Protein AF-A0AAJ0XBQ8-F1 (afdb_monomer_lite)

Organism: NCBI:txid85075

Sequence (73 aa):
MRTVIDLPDEQIEPLKDLASALNISRAELIRRAVADYLSRFEPPTDDTAFGIWKQHDEDGLAYQARMRSEWDR

InterPro domains:
  IPR002145 Ribbon-helix-helix protein, CopG [PF01402] (1-38)
  IPR010985 Ribbon-helix-helix [SSF47598] (5-42)
  IPR013321 Arc-type ribbon-helix-helix [G3DSA:1.10.1220.10] (1-52)

pLDDT: mean 86.81, std 12.48, range [54.72, 98.25]

Radius of gyration: 25.47 Å; chains: 1; bounding box: 52×22×62 Å

Secondary structure (DSSP, 8-state):
--------HHHHHHHHHHHHHTT--HHHHHHHHHHHHHHTTSPPPGGGTTTGGGG--S-HHHHHHHHHGGG--

Foldseek 3Di:
DDDDDDDPPVVVVVLVVVCVVVVHDSVVSVVVVVVVVVVVVPDDPVVVVVCVCVPPPDDPVVVVCVVCVVVVD

Structure (mmCIF, N/CA/C/O backbone):
data_AF-A0AAJ0XBQ8-F1
#
_entry.id   AF-A0AAJ0XBQ8-F1
#
loop_
_atom_site.group_PDB
_atom_site.id
_atom_site.type_symbol
_atom_site.label_atom_id
_atom_site.label_alt_id
_atom_site.label_comp_id
_atom_site.label_asym_id
_atom_site.label_entity_id
_atom_site.label_seq_id
_atom_site.pdbx_PDB_ins_code
_atom_site.Cartn_x
_atom_site.Cartn_y
_atom_site.Cartn_z
_atom_site.occupancy
_atom_site.B_iso_or_equiv
_atom_site.auth_seq_id
_atom_site.auth_comp_id
_atom_site.auth_asym_id
_atom_site.auth_atom_id
_atom_site.pdbx_PDB_model_num
ATOM 1 N N . MET A 1 1 ? -0.054 -15.110 0.241 1.00 83.06 1 MET A N 1
ATOM 2 C CA . MET A 1 1 ? 0.858 -15.089 1.409 1.00 83.06 1 MET A CA 1
ATOM 3 C C . MET A 1 1 ? 0.254 -14.198 2.490 1.00 83.06 1 MET A C 1
ATOM 5 O O . MET A 1 1 ? -0.416 -13.239 2.128 1.00 83.06 1 MET A O 1
ATOM 9 N N . ARG A 1 2 ? 0.438 -14.514 3.779 1.00 92.44 2 ARG A N 1
ATOM 10 C CA . ARG A 1 2 ? 0.018 -13.660 4.904 1.00 92.44 2 ARG A CA 1
ATOM 1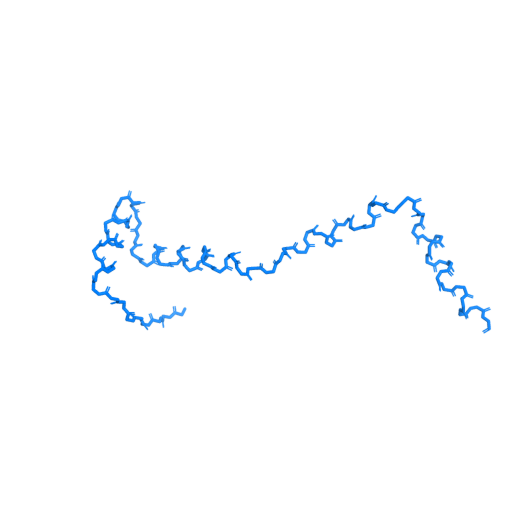1 C C . ARG A 1 2 ? 1.261 -13.177 5.644 1.00 92.44 2 ARG A C 1
ATOM 13 O O . ARG A 1 2 ? 2.076 -14.007 6.028 1.00 92.44 2 ARG A O 1
ATOM 20 N N . THR A 1 3 ? 1.353 -11.871 5.857 1.00 93.75 3 THR A N 1
ATOM 21 C CA . THR 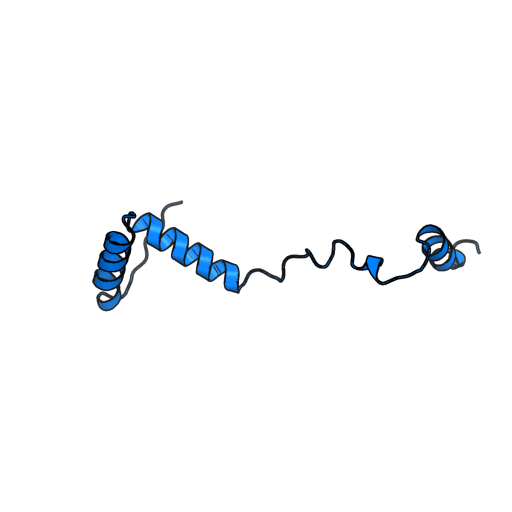A 1 3 ? 2.445 -11.215 6.586 1.00 93.75 3 THR A CA 1
ATOM 22 C C . THR A 1 3 ? 1.838 -10.410 7.728 1.00 93.75 3 THR A C 1
ATOM 24 O O . THR A 1 3 ? 0.769 -9.822 7.557 1.00 93.75 3 THR A O 1
ATOM 27 N N . VAL A 1 4 ? 2.489 -10.415 8.888 1.00 94.69 4 VAL A N 1
ATOM 28 C CA . VAL A 1 4 ? 2.155 -9.542 10.021 1.00 94.69 4 VAL A CA 1
ATOM 29 C C . VAL A 1 4 ? 3.170 -8.408 10.019 1.00 94.69 4 VAL A C 1
ATOM 31 O O . VAL A 1 4 ? 4.361 -8.666 9.867 1.00 94.69 4 VAL A O 1
ATOM 34 N N . ILE A 1 5 ? 2.688 -7.175 10.117 1.00 91.81 5 ILE A N 1
ATOM 35 C CA . ILE A 1 5 ? 3.508 -5.965 10.137 1.00 91.81 5 ILE A CA 1
ATOM 36 C C . ILE A 1 5 ? 3.077 -5.115 11.327 1.00 91.81 5 ILE A C 1
ATOM 38 O O . ILE A 1 5 ? 1.878 -5.013 11.597 1.00 91.81 5 ILE A O 1
ATOM 42 N N . ASP A 1 6 ? 4.046 -4.512 12.002 1.00 95.12 6 ASP A N 1
ATOM 43 C CA . ASP A 1 6 ? 3.793 -3.519 13.038 1.00 95.12 6 ASP A CA 1
ATOM 44 C C . ASP A 1 6 ? 3.756 -2.133 12.392 1.00 95.12 6 ASP A C 1
ATOM 46 O O . ASP A 1 6 ? 4.619 -1.784 11.583 1.00 95.12 6 ASP A O 1
ATOM 50 N N . LEU A 1 7 ? 2.730 -1.355 12.727 1.00 93.94 7 LEU A N 1
ATOM 51 C CA . LEU A 1 7 ? 2.549 0.015 12.261 1.00 93.94 7 LEU A CA 1
ATOM 52 C C . LEU A 1 7 ? 2.436 0.937 13.479 1.00 93.94 7 LEU A C 1
ATOM 54 O O . LEU A 1 7 ? 1.857 0.520 14.482 1.00 93.94 7 LEU A O 1
ATOM 58 N N . PRO A 1 8 ? 2.945 2.178 13.405 1.00 96.75 8 PRO A N 1
ATOM 59 C CA . PRO A 1 8 ? 2.719 3.168 14.452 1.00 96.75 8 PRO A CA 1
ATOM 60 C C . PRO A 1 8 ? 1.221 3.391 14.699 1.00 96.75 8 PRO A C 1
ATOM 62 O O . PRO A 1 8 ? 0.452 3.521 13.743 1.00 96.75 8 PRO A O 1
ATOM 65 N N . ASP A 1 9 ? 0.815 3.495 15.967 1.00 93.94 9 ASP A N 1
ATOM 66 C CA . ASP A 1 9 ? -0.597 3.657 16.360 1.00 93.94 9 ASP A CA 1
ATOM 67 C C . ASP A 1 9 ? -1.259 4.877 15.700 1.00 93.94 9 ASP A C 1
ATOM 69 O O . ASP A 1 9 ? -2.421 4.829 15.296 1.00 93.94 9 ASP A O 1
ATOM 73 N N . GLU A 1 10 ? -0.490 5.951 15.507 1.00 96.69 10 GLU A N 1
ATOM 74 C CA . GLU A 1 10 ? -0.926 7.177 14.830 1.00 96.69 10 GLU A CA 1
ATOM 75 C C . GLU A 1 10 ? -1.372 6.957 13.373 1.00 96.69 10 GLU A C 1
ATOM 77 O O . GLU A 1 10 ? -2.129 7.761 12.836 1.00 96.69 10 GLU A O 1
ATOM 82 N N . GLN A 1 11 ? -0.949 5.863 12.732 1.00 95.38 11 GLN A N 1
ATOM 83 C CA . GLN A 1 11 ? -1.320 5.530 11.355 1.00 95.38 11 GLN A CA 1
ATOM 84 C C . GLN A 1 11 ? -2.595 4.679 11.275 1.00 95.38 11 GLN A C 1
ATOM 86 O O . GLN A 1 11 ? -3.206 4.591 10.209 1.00 95.38 11 GLN A O 1
ATOM 91 N N . ILE A 1 12 ? -3.031 4.063 12.379 1.00 94.50 12 ILE A N 1
ATOM 92 C CA . ILE A 1 12 ? -4.118 3.075 12.370 1.00 94.50 12 ILE A CA 1
ATOM 93 C C . ILE A 1 12 ? -5.481 3.717 12.090 1.00 94.50 12 ILE A C 1
ATOM 95 O O . ILE A 1 12 ? -6.199 3.247 11.202 1.00 94.50 12 ILE A O 1
ATOM 99 N N . GLU A 1 13 ? -5.843 4.781 12.813 1.00 95.81 13 GLU A N 1
ATOM 100 C CA . GLU A 1 13 ? -7.130 5.462 12.599 1.00 95.81 13 GLU A CA 1
ATOM 101 C C . GLU A 1 13 ? -7.210 6.139 11.217 1.00 95.81 13 GLU A C 1
ATOM 103 O O . GLU A 1 13 ? -8.176 5.868 10.503 1.00 95.81 13 GLU A O 1
ATOM 108 N N . PRO A 1 14 ? -6.188 6.874 10.730 1.00 96.94 14 PRO A N 1
ATOM 109 C CA . PRO A 1 14 ? -6.211 7.425 9.373 1.00 96.94 14 PRO A CA 1
ATOM 110 C C . PRO A 1 14 ? -6.411 6.370 8.274 1.00 96.94 14 PRO A C 1
ATOM 112 O O . PRO A 1 14 ? -7.169 6.588 7.328 1.00 96.94 14 PRO A O 1
ATOM 115 N N . LEU A 1 15 ? -5.772 5.198 8.392 1.00 96.62 15 LEU A N 1
ATOM 116 C CA . LEU A 1 15 ? -5.947 4.101 7.431 1.00 96.62 15 LEU A CA 1
ATOM 117 C C . LEU A 1 15 ? -7.366 3.520 7.468 1.00 96.62 15 LEU A C 1
ATOM 119 O O . LEU A 1 15 ? -7.909 3.118 6.437 1.00 96.62 15 LEU A O 1
ATOM 123 N N . LYS A 1 16 ? -7.975 3.453 8.650 1.00 95.56 16 LYS A N 1
ATOM 124 C CA . LYS A 1 16 ? -9.342 2.961 8.839 1.00 95.56 16 LYS A CA 1
ATOM 125 C C . LYS A 1 16 ? -10.377 3.941 8.287 1.00 95.56 16 LYS A C 1
ATOM 127 O O . LYS A 1 16 ? -11.313 3.502 7.611 1.00 95.56 16 LYS A O 1
ATOM 132 N N . ASP A 1 17 ? -10.180 5.235 8.508 1.00 97.69 17 ASP A N 1
ATOM 133 C CA . ASP A 1 17 ? -11.026 6.290 7.950 1.00 97.69 17 ASP A CA 1
ATOM 134 C C . ASP A 1 17 ? -10.940 6.299 6.424 1.00 97.69 17 ASP A C 1
ATOM 136 O O . ASP A 1 17 ? -11.965 6.294 5.741 1.00 97.69 17 ASP A O 1
ATOM 140 N N . LEU A 1 18 ? -9.726 6.191 5.875 1.00 97.88 18 LEU A N 1
ATOM 141 C CA . LEU A 1 18 ? -9.506 6.121 4.432 1.00 97.88 18 LEU A CA 1
ATOM 142 C C . LEU A 1 18 ? -10.154 4.880 3.803 1.00 97.88 18 LEU A C 1
ATOM 144 O O . LEU A 1 18 ? -10.811 4.982 2.767 1.00 97.88 18 LEU A O 1
ATOM 148 N N . ALA A 1 19 ? -10.010 3.707 4.427 1.00 97.94 19 ALA A N 1
ATOM 149 C CA . ALA A 1 19 ? -10.656 2.482 3.954 1.00 97.94 19 ALA A CA 1
ATOM 150 C C . ALA A 1 19 ? -12.190 2.618 3.938 1.00 97.94 19 ALA A C 1
ATOM 152 O O . ALA A 1 19 ? -12.836 2.184 2.982 1.00 97.94 19 ALA A O 1
ATOM 153 N N . SER A 1 20 ? -12.756 3.262 4.964 1.00 97.62 20 SER A N 1
ATOM 154 C CA . SER A 1 20 ? -14.196 3.518 5.076 1.00 97.62 20 SER A CA 1
ATOM 155 C C . SER A 1 20 ? -14.678 4.504 4.012 1.00 97.62 20 SER A C 1
ATOM 157 O O . SER A 1 20 ? -15.662 4.230 3.328 1.00 97.62 20 SER A O 1
ATOM 159 N N . ALA A 1 21 ? -13.951 5.606 3.808 1.00 98.19 21 ALA A N 1
ATOM 160 C CA . ALA A 1 21 ? -14.260 6.607 2.788 1.00 98.19 21 ALA A CA 1
ATOM 161 C C . ALA A 1 21 ? -14.224 6.027 1.363 1.00 98.19 21 ALA A C 1
ATOM 163 O O . ALA A 1 21 ? -15.036 6.395 0.519 1.00 98.19 21 ALA A O 1
ATOM 164 N N . LEU A 1 22 ? -13.310 5.087 1.104 1.00 97.69 22 LEU A N 1
ATOM 165 C CA . LEU A 1 22 ? -13.191 4.384 -0.177 1.00 97.69 22 LEU A CA 1
ATOM 166 C C . LEU A 1 22 ? -14.124 3.167 -0.302 1.00 97.69 22 LEU A C 1
ATOM 168 O O . LEU A 1 22 ? -14.156 2.543 -1.362 1.00 97.69 22 LEU A O 1
ATOM 172 N N . ASN A 1 23 ? -14.865 2.819 0.756 1.00 97.88 23 ASN A N 1
ATOM 173 C CA . ASN A 1 23 ? -15.721 1.636 0.838 1.00 97.88 23 ASN A CA 1
ATOM 174 C C . ASN A 1 23 ? -14.989 0.326 0.468 1.00 97.88 23 ASN A C 1
ATOM 176 O O . ASN A 1 23 ? -15.491 -0.507 -0.292 1.00 97.88 23 ASN A O 1
ATOM 180 N N . ILE A 1 24 ? -13.773 0.146 0.993 1.00 98.25 24 ILE A N 1
ATOM 181 C CA . ILE A 1 24 ? -12.949 -1.054 0.790 1.00 98.25 24 ILE A CA 1
ATOM 182 C C . ILE A 1 24 ? -12.469 -1.632 2.121 1.00 98.25 24 ILE A C 1
ATOM 184 O O . ILE A 1 24 ? -12.417 -0.966 3.151 1.00 98.25 24 ILE A O 1
ATOM 188 N N . SER A 1 25 ? -12.064 -2.902 2.108 1.00 97.00 25 SER A N 1
ATOM 189 C CA . SER A 1 25 ? -11.442 -3.511 3.288 1.00 97.00 25 SER A CA 1
ATOM 190 C C . SER A 1 25 ? -10.061 -2.906 3.578 1.00 97.00 25 SER A C 1
ATOM 192 O O . SER A 1 25 ? -9.322 -2.560 2.656 1.00 97.00 25 SER A O 1
ATOM 194 N N . ARG A 1 26 ? -9.647 -2.890 4.854 1.00 93.88 26 ARG A N 1
ATOM 195 C CA . ARG A 1 26 ? -8.277 -2.500 5.252 1.00 93.88 26 ARG A CA 1
ATOM 196 C C . ARG A 1 26 ? -7.202 -3.284 4.492 1.00 93.88 26 ARG A C 1
ATOM 198 O O . ARG A 1 26 ? -6.216 -2.714 4.051 1.00 93.88 26 ARG A O 1
ATOM 205 N N . ALA A 1 27 ? -7.408 -4.588 4.296 1.00 94.56 27 ALA A N 1
ATOM 206 C CA . ALA A 1 27 ? -6.462 -5.430 3.563 1.00 94.56 27 ALA A CA 1
ATOM 207 C C . ALA A 1 27 ? -6.339 -5.024 2.086 1.00 94.56 27 ALA A C 1
ATOM 209 O O . ALA A 1 27 ? -5.255 -5.100 1.516 1.00 94.56 27 ALA A O 1
ATOM 210 N N . GLU A 1 28 ? -7.439 -4.589 1.470 1.00 97.19 28 GLU A N 1
ATOM 211 C CA . GLU A 1 28 ? -7.432 -4.074 0.101 1.00 97.19 28 GLU A CA 1
ATOM 212 C C . GLU A 1 28 ? -6.708 -2.733 0.007 1.00 97.19 28 GLU A C 1
ATOM 214 O O . GLU A 1 28 ? -5.894 -2.550 -0.894 1.00 97.19 28 GLU A O 1
ATOM 219 N N . LEU A 1 29 ? -6.933 -1.837 0.972 1.00 97.50 29 LEU A N 1
ATOM 220 C CA . LEU A 1 29 ? -6.208 -0.572 1.052 1.00 97.50 29 LEU A CA 1
ATOM 221 C C . LEU A 1 29 ? -4.689 -0.805 1.105 1.00 97.50 29 LEU A C 1
ATOM 223 O O . LEU A 1 29 ? -3.955 -0.210 0.321 1.00 97.50 29 LEU A O 1
ATOM 227 N N . ILE A 1 30 ? -4.225 -1.721 1.965 1.00 95.94 30 ILE A N 1
ATOM 228 C CA . ILE A 1 30 ? -2.795 -2.049 2.073 1.00 95.94 30 ILE A CA 1
ATOM 229 C C . ILE A 1 30 ? -2.257 -2.675 0.781 1.00 95.94 30 ILE A C 1
ATOM 231 O O . ILE A 1 30 ? -1.171 -2.309 0.345 1.00 95.94 30 ILE A O 1
ATOM 235 N N . ARG A 1 31 ? -3.006 -3.570 0.119 1.00 96.00 31 ARG A N 1
ATOM 236 C CA . ARG A 1 31 ? -2.583 -4.124 -1.182 1.00 96.00 31 ARG A CA 1
ATOM 237 C C . ARG A 1 31 ? -2.380 -3.036 -2.232 1.00 96.00 31 ARG A C 1
ATOM 239 O O . ARG A 1 31 ? -1.369 -3.061 -2.927 1.00 96.00 31 ARG A O 1
ATOM 246 N N . ARG A 1 32 ? -3.306 -2.077 -2.324 1.00 97.06 32 ARG A N 1
ATOM 247 C CA . ARG A 1 32 ? -3.190 -0.941 -3.250 1.00 97.06 32 ARG A CA 1
ATOM 248 C C . ARG A 1 32 ? -2.007 -0.049 -2.904 1.00 97.06 32 ARG A C 1
ATOM 250 O O . ARG A 1 32 ? -1.261 0.312 -3.802 1.00 97.06 32 ARG A O 1
ATOM 257 N N . ALA A 1 33 ? -1.805 0.250 -1.622 1.00 96.06 33 ALA A N 1
ATOM 258 C CA . ALA A 1 33 ? -0.670 1.047 -1.166 1.00 96.06 33 ALA A CA 1
ATOM 259 C C . ALA A 1 33 ? 0.674 0.384 -1.508 1.00 96.06 33 ALA A C 1
ATOM 261 O O . ALA A 1 33 ? 1.589 1.055 -1.971 1.00 96.06 33 ALA A O 1
ATOM 262 N N . VAL A 1 34 ? 0.787 -0.937 -1.333 1.00 95.81 34 VAL A N 1
ATOM 263 C CA . VAL A 1 34 ? 1.993 -1.689 -1.713 1.00 95.81 34 VAL A CA 1
ATOM 264 C C . VAL A 1 34 ? 2.194 -1.680 -3.228 1.00 95.81 34 VAL A C 1
ATOM 266 O O . VAL A 1 34 ? 3.310 -1.442 -3.676 1.00 95.81 34 VAL A O 1
ATOM 269 N N . ALA A 1 35 ? 1.140 -1.901 -4.019 1.00 96.00 35 ALA A N 1
ATOM 270 C CA . ALA A 1 35 ? 1.230 -1.860 -5.479 1.00 96.00 35 ALA A CA 1
ATOM 271 C C . ALA A 1 35 ? 1.665 -0.474 -5.993 1.00 96.00 35 ALA A C 1
ATOM 273 O O . ALA A 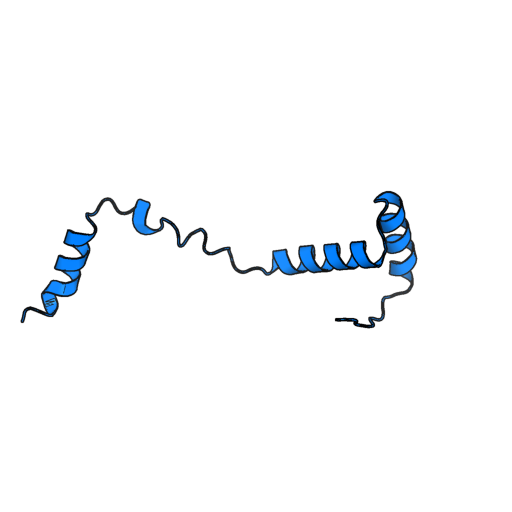1 35 ? 2.580 -0.383 -6.804 1.00 96.00 35 ALA A O 1
ATOM 274 N N . ASP A 1 36 ? 1.062 0.595 -5.467 1.00 96.19 36 ASP A N 1
ATOM 275 C CA . ASP A 1 36 ? 1.418 1.980 -5.797 1.00 96.19 36 ASP A CA 1
ATOM 276 C C . ASP A 1 36 ? 2.829 2.357 -5.329 1.00 96.19 36 ASP A C 1
ATOM 278 O O . ASP A 1 36 ? 3.516 3.147 -5.966 1.00 96.19 36 ASP A O 1
ATOM 282 N N . TYR A 1 37 ? 3.297 1.795 -4.214 1.00 95.94 37 TYR A N 1
ATOM 283 C CA . TYR A 1 37 ? 4.672 2.006 -3.783 1.00 95.94 37 TYR A CA 1
ATOM 284 C C . TYR A 1 37 ? 5.661 1.311 -4.722 1.00 95.94 37 TYR A C 1
ATOM 286 O O . TYR A 1 37 ? 6.659 1.916 -5.099 1.00 95.94 37 TYR A O 1
ATOM 294 N N . LEU A 1 38 ? 5.375 0.069 -5.124 1.00 95.25 38 LEU A N 1
ATOM 295 C CA . LEU A 1 38 ? 6.235 -0.708 -6.017 1.00 95.25 38 LEU A CA 1
ATOM 296 C C . LEU A 1 38 ? 6.313 -0.116 -7.426 1.00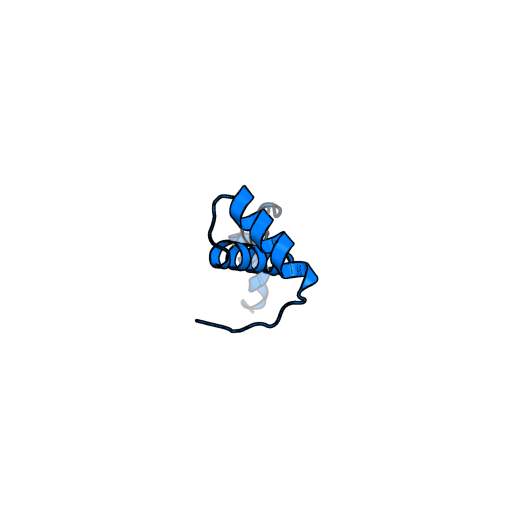 95.25 38 LEU A C 1
ATOM 298 O O . LEU A 1 38 ? 7.402 -0.108 -7.992 1.00 95.25 38 LEU A O 1
ATOM 302 N N . SER A 1 39 ? 5.222 0.442 -7.961 1.00 92.50 39 SER A N 1
ATOM 303 C CA . SER A 1 39 ? 5.230 1.067 -9.294 1.00 92.50 39 SER A CA 1
ATOM 304 C C . SER A 1 39 ? 6.209 2.242 -9.402 1.00 92.50 39 SER A C 1
ATOM 306 O O . SER A 1 39 ? 6.724 2.528 -10.477 1.00 92.50 39 SER A O 1
ATOM 308 N N . ARG A 1 40 ? 6.542 2.897 -8.282 1.00 92.81 40 ARG A N 1
ATOM 309 C CA . ARG A 1 40 ? 7.542 3.982 -8.234 1.00 92.81 40 ARG A CA 1
ATOM 310 C C . ARG A 1 40 ? 8.972 3.488 -8.449 1.00 92.81 40 ARG A C 1
ATOM 312 O O . ARG A 1 40 ? 9.853 4.298 -8.724 1.00 92.81 40 ARG A O 1
ATOM 319 N N . PHE A 1 41 ? 9.201 2.189 -8.276 1.00 91.88 41 PHE A N 1
ATOM 320 C CA . PHE A 1 41 ? 10.494 1.529 -8.444 1.00 91.88 41 PHE A CA 1
ATOM 321 C C . PHE A 1 41 ? 10.483 0.519 -9.585 1.00 91.88 41 PHE A C 1
ATOM 323 O O . PHE A 1 41 ? 11.466 -0.204 -9.758 1.00 91.88 41 PHE A O 1
ATOM 330 N N . GLU A 1 42 ? 9.394 0.441 -10.352 1.00 82.38 42 GLU A N 1
ATOM 331 C CA . GLU A 1 42 ? 9.427 -0.336 -11.577 1.00 82.38 42 GLU A CA 1
ATOM 332 C C . GLU A 1 42 ? 10.505 0.264 -12.485 1.00 82.38 42 GLU A C 1
ATOM 334 O O . GLU A 1 42 ? 10.552 1.489 -12.669 1.00 82.38 42 GLU A O 1
ATOM 339 N N . PRO A 1 43 ? 11.421 -0.568 -13.019 1.00 76.44 43 PRO A N 1
ATOM 340 C CA . PRO A 1 43 ? 12.315 -0.094 -14.058 1.00 76.44 43 PRO A CA 1
ATOM 341 C C . PRO A 1 43 ? 11.447 0.485 -15.179 1.00 76.44 43 PRO A C 1
ATOM 343 O O . PRO A 1 43 ? 10.341 -0.027 -15.392 1.00 76.44 43 PRO A O 1
ATOM 346 N N . PRO A 1 44 ? 11.910 1.540 -15.877 1.00 70.81 44 PRO A N 1
ATOM 347 C CA . PRO A 1 44 ? 11.180 2.074 -17.017 1.00 70.81 44 PRO A CA 1
ATOM 348 C C . PRO A 1 44 ? 10.761 0.898 -17.888 1.00 70.81 44 PRO A C 1
ATOM 350 O O . PRO A 1 44 ? 11.601 0.082 -18.274 1.00 70.81 44 PRO A O 1
ATOM 353 N N . THR A 1 45 ? 9.448 0.755 -18.072 1.00 64.12 45 THR A N 1
ATOM 354 C CA . THR A 1 45 ? 8.884 -0.341 -18.843 1.00 64.12 45 THR A CA 1
ATOM 355 C C . THR A 1 45 ? 9.586 -0.303 -20.187 1.00 64.12 45 THR A C 1
ATOM 357 O O . THR A 1 45 ? 9.664 0.755 -20.814 1.00 64.12 45 THR A O 1
ATOM 360 N N . ASP A 1 46 ? 10.129 -1.438 -20.610 1.00 57.66 46 ASP A N 1
ATOM 361 C CA . ASP A 1 46 ? 10.890 -1.597 -21.850 1.00 57.66 46 ASP A CA 1
ATOM 362 C C . ASP A 1 46 ? 9.994 -1.410 -23.101 1.00 57.66 46 ASP A C 1
ATOM 364 O O . ASP A 1 46 ? 10.267 -1.930 -24.175 1.00 57.66 46 ASP A O 1
ATOM 368 N N . ASP A 1 47 ? 8.908 -0.641 -22.987 1.00 54.94 47 ASP A N 1
ATOM 369 C CA . ASP A 1 47 ? 8.115 -0.100 -24.088 1.00 54.94 47 ASP A CA 1
ATOM 370 C C . ASP A 1 47 ? 8.967 0.803 -24.990 1.00 54.94 47 ASP A C 1
ATOM 372 O O . ASP A 1 47 ? 8.613 1.031 -26.144 1.00 54.94 47 ASP A O 1
ATOM 376 N N . THR A 1 48 ? 10.133 1.264 -24.520 1.00 54.72 48 THR A N 1
ATOM 377 C CA . THR A 1 48 ? 11.170 1.808 -25.402 1.00 54.72 48 THR A CA 1
ATOM 378 C C . THR A 1 48 ? 11.813 0.750 -26.296 1.00 54.72 48 THR A C 1
ATOM 380 O O . THR A 1 48 ? 12.187 1.085 -27.413 1.00 54.72 48 THR A O 1
ATOM 383 N N . ALA A 1 49 ? 11.926 -0.519 -25.891 1.00 59.03 49 ALA A N 1
ATOM 384 C CA . ALA A 1 49 ? 12.501 -1.562 -26.744 1.00 59.03 49 ALA A CA 1
ATOM 385 C C . ALA A 1 49 ? 11.650 -1.821 -27.997 1.00 59.03 49 ALA A C 1
ATOM 387 O O . ALA A 1 49 ? 12.190 -2.044 -29.088 1.00 59.03 49 ALA A O 1
ATOM 388 N N . PHE A 1 50 ? 10.322 -1.717 -27.882 1.00 61.38 50 PHE A N 1
ATOM 389 C CA . PHE A 1 50 ? 9.423 -1.794 -29.030 1.00 61.38 50 PHE A CA 1
ATOM 390 C C . PHE A 1 50 ? 9.502 -0.512 -29.871 1.00 61.38 50 PHE A C 1
ATOM 392 O O . PHE A 1 50 ? 8.879 0.505 -29.588 1.00 61.38 50 PHE A O 1
ATOM 399 N N . GLY A 1 51 ? 10.259 -0.574 -30.967 1.00 64.75 51 GLY A N 1
ATOM 400 C CA . GLY A 1 51 ? 10.349 0.528 -31.924 1.00 64.75 51 GLY A CA 1
ATOM 401 C C . GLY A 1 51 ? 11.539 1.469 -31.731 1.00 64.75 51 GLY A C 1
ATOM 402 O O . GLY A 1 51 ? 11.566 2.498 -32.401 1.00 64.75 51 GLY A O 1
ATOM 403 N N . ILE A 1 52 ? 12.558 1.102 -30.938 1.00 70.00 52 ILE A N 1
ATOM 404 C CA . ILE A 1 52 ? 13.882 1.773 -30.946 1.00 70.00 52 ILE A CA 1
ATOM 405 C C . ILE A 1 52 ? 14.398 1.967 -32.379 1.00 70.00 52 ILE A C 1
ATOM 407 O O . ILE A 1 52 ? 14.954 3.007 -32.720 1.00 70.00 52 ILE A O 1
ATOM 411 N N . TRP A 1 53 ? 14.149 0.990 -33.252 1.00 72.00 53 TRP A N 1
ATOM 412 C CA . TRP A 1 53 ? 14.583 1.036 -34.645 1.00 72.00 53 TRP A CA 1
ATOM 413 C C . TRP A 1 53 ? 13.709 1.883 -35.572 1.00 72.00 53 TRP A C 1
ATOM 415 O O . TRP A 1 53 ? 14.102 2.149 -36.698 1.00 72.00 53 TRP A O 1
ATOM 425 N N . LYS A 1 54 ? 12.554 2.378 -35.108 1.00 71.56 54 LYS A N 1
ATOM 426 C CA . LYS A 1 54 ? 11.658 3.226 -35.912 1.00 71.56 54 LYS A CA 1
ATOM 427 C C . LYS A 1 54 ? 12.307 4.556 -36.317 1.00 71.56 54 LYS A C 1
ATOM 429 O O . LYS A 1 54 ? 11.890 5.156 -37.300 1.00 71.56 54 LYS A O 1
ATOM 434 N N . GLN A 1 55 ? 13.286 5.035 -35.548 1.00 73.88 55 GLN A N 1
ATOM 435 C CA . GLN A 1 55 ? 14.015 6.274 -35.846 1.00 73.88 55 GLN A CA 1
ATOM 436 C C . GLN A 1 55 ? 15.196 6.066 -36.808 1.00 73.88 55 GLN A C 1
ATOM 438 O O . GLN A 1 55 ? 15.812 7.043 -37.227 1.00 73.88 55 GLN A O 1
ATOM 443 N N . HIS A 1 56 ? 15.515 4.818 -37.160 1.00 75.06 56 HIS A N 1
ATOM 444 C CA . HIS A 1 56 ? 16.545 4.499 -38.137 1.00 75.06 56 HIS A CA 1
ATOM 445 C C . HIS A 1 56 ? 15.895 4.319 -39.511 1.00 75.06 56 HIS A C 1
ATOM 447 O O . HIS A 1 56 ? 15.202 3.337 -39.754 1.00 75.06 56 HIS A O 1
ATOM 453 N N . ASP A 1 57 ? 16.133 5.269 -40.414 1.00 75.81 57 ASP A N 1
ATOM 454 C CA . ASP A 1 57 ? 15.681 5.220 -41.812 1.00 75.81 57 ASP A CA 1
ATOM 455 C C . ASP A 1 57 ? 16.624 4.353 -42.680 1.00 75.81 57 ASP A C 1
ATOM 457 O O . ASP A 1 57 ? 17.039 4.738 -43.770 1.00 75.81 57 ASP A O 1
ATOM 461 N N . GLU A 1 58 ? 17.061 3.202 -42.153 1.00 80.62 58 GLU A N 1
ATOM 462 C CA . GLU A 1 58 ? 17.946 2.249 -42.838 1.00 80.62 58 GLU A CA 1
ATOM 463 C C . GLU A 1 58 ? 17.219 0.907 -42.982 1.00 80.62 58 GLU A C 1
ATOM 465 O O . GLU A 1 58 ? 16.586 0.421 -42.043 1.00 80.62 58 GLU A O 1
ATOM 470 N N . ASP A 1 59 ? 17.302 0.296 -44.168 1.00 83.88 59 ASP A N 1
ATOM 471 C CA . ASP A 1 59 ? 16.735 -1.032 -44.396 1.00 83.88 59 ASP A CA 1
ATOM 472 C C . ASP A 1 59 ? 17.417 -2.078 -43.506 1.00 83.88 59 ASP A C 1
ATOM 474 O O . ASP A 1 59 ? 18.647 -2.150 -43.397 1.00 83.88 59 ASP A O 1
ATOM 478 N N . GLY A 1 60 ? 16.599 -2.928 -42.888 1.00 82.06 60 GLY A N 1
ATOM 479 C CA . GLY A 1 60 ? 17.093 -3.849 -41.882 1.00 82.06 60 GLY A CA 1
ATOM 480 C C . GLY A 1 60 ? 18.011 -4.943 -42.408 1.00 82.06 60 GLY A C 1
ATOM 481 O O . GLY A 1 60 ? 18.944 -5.355 -41.715 1.00 82.06 60 GLY A O 1
ATOM 482 N N . LEU A 1 61 ? 17.772 -5.402 -43.635 1.00 85.94 61 LEU A N 1
ATOM 483 C CA . LEU A 1 61 ? 18.589 -6.424 -44.281 1.00 85.94 61 LEU A CA 1
ATOM 484 C C . LEU A 1 61 ? 19.899 -5.820 -44.788 1.00 85.94 61 LEU A C 1
ATOM 486 O O . LEU A 1 61 ? 20.951 -6.443 -44.643 1.00 85.94 61 LEU A O 1
ATOM 490 N N . ALA A 1 62 ? 19.858 -4.590 -45.305 1.00 87.56 62 ALA A N 1
ATOM 491 C CA . ALA A 1 62 ? 21.051 -3.849 -45.701 1.00 87.56 62 ALA A CA 1
ATOM 492 C C . ALA A 1 62 ? 21.984 -3.588 -44.505 1.00 87.56 62 ALA A C 1
ATOM 494 O O . ALA A 1 62 ? 23.190 -3.839 -44.598 1.00 87.56 62 ALA A O 1
ATOM 495 N N . TYR A 1 63 ? 21.431 -3.170 -43.361 1.00 86.50 63 TYR A N 1
ATOM 496 C CA . TYR A 1 63 ? 22.192 -2.988 -42.123 1.00 86.50 63 TYR A CA 1
ATOM 497 C C . TYR A 1 63 ? 22.857 -4.295 -41.665 1.0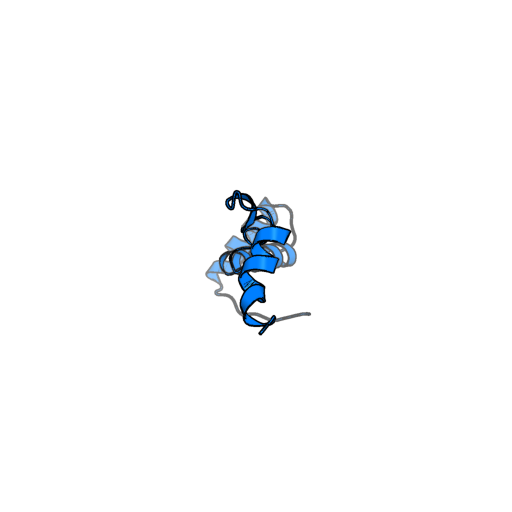0 86.50 63 TYR A C 1
ATOM 499 O O . TYR A 1 63 ? 24.053 -4.318 -41.364 1.00 86.50 63 TYR A O 1
ATOM 507 N N . GLN A 1 64 ? 22.105 -5.403 -41.654 1.00 88.12 64 GLN A N 1
ATOM 508 C CA . GLN A 1 64 ? 22.629 -6.716 -41.263 1.00 88.12 64 GLN A CA 1
ATOM 509 C C . GLN A 1 64 ? 23.743 -7.196 -42.198 1.00 88.12 64 GLN A C 1
ATOM 511 O O . GLN A 1 64 ? 24.777 -7.658 -41.717 1.00 88.12 64 GLN A O 1
ATOM 516 N N . ALA A 1 65 ? 23.564 -7.065 -43.514 1.00 89.94 65 ALA A N 1
ATOM 517 C CA . ALA A 1 65 ? 24.576 -7.442 -44.499 1.00 89.94 65 ALA A CA 1
ATOM 518 C C . ALA A 1 65 ? 25.863 -6.619 -44.330 1.00 89.94 65 ALA A C 1
ATOM 520 O O . ALA A 1 65 ? 26.960 -7.174 -44.334 1.00 89.94 65 ALA A O 1
ATOM 521 N N . ARG A 1 66 ? 25.740 -5.305 -44.094 1.00 89.12 66 ARG A N 1
ATOM 522 C CA . ARG A 1 66 ? 26.884 -4.426 -43.816 1.00 89.12 66 ARG A CA 1
ATOM 523 C C . ARG A 1 66 ? 27.622 -4.839 -42.544 1.00 89.12 66 ARG A C 1
ATOM 525 O O . ARG A 1 66 ? 28.844 -4.958 -42.573 1.00 89.12 66 ARG A O 1
ATOM 532 N N . MET A 1 67 ? 26.899 -5.080 -41.450 1.00 89.25 67 MET A N 1
ATOM 533 C CA . MET A 1 67 ? 27.484 -5.506 -40.171 1.00 89.25 67 MET A CA 1
ATOM 534 C C . MET A 1 67 ? 28.185 -6.863 -40.266 1.00 89.25 67 MET A C 1
ATOM 536 O O . MET A 1 67 ? 29.200 -7.068 -39.615 1.00 89.25 67 MET A O 1
ATOM 540 N N . ARG A 1 68 ? 27.672 -7.783 -41.089 1.00 90.81 68 ARG A N 1
ATOM 541 C CA . ARG A 1 68 ? 28.224 -9.139 -41.246 1.00 90.81 68 ARG A CA 1
ATOM 542 C C . ARG A 1 68 ? 29.265 -9.271 -42.353 1.00 90.81 68 ARG A C 1
ATOM 544 O O . ARG A 1 68 ? 29.839 -10.344 -42.501 1.00 90.81 68 ARG A O 1
ATOM 551 N N . SER A 1 69 ? 29.541 -8.195 -43.087 1.00 88.81 69 SER A N 1
ATOM 552 C CA . SER A 1 69 ? 30.522 -8.189 -44.181 1.00 88.81 69 SER A CA 1
ATOM 553 C C . SER A 1 69 ? 31.941 -8.564 -43.738 1.00 88.81 69 SER A C 1
ATOM 555 O O . SER A 1 69 ? 32.750 -8.996 -44.554 1.00 88.81 69 SER A O 1
ATOM 557 N N . GLU A 1 70 ? 32.247 -8.444 -42.443 1.00 85.69 70 GLU A N 1
ATOM 558 C CA . GLU A 1 70 ? 33.516 -8.894 -41.865 1.00 85.69 70 GLU A CA 1
ATOM 559 C C . GLU A 1 70 ? 33.677 -10.423 -41.797 1.00 85.69 70 GLU A C 1
ATOM 561 O O . GLU A 1 70 ? 34.805 -10.890 -41.661 1.00 85.69 70 GLU A O 1
ATOM 566 N N . TRP A 1 71 ? 32.595 -11.207 -41.895 1.00 84.25 71 TRP A N 1
ATOM 567 C CA . TRP A 1 71 ? 32.642 -12.677 -41.799 1.00 84.25 71 TRP A CA 1
ATOM 568 C C . TRP A 1 71 ? 32.771 -13.377 -43.156 1.00 84.25 71 TRP A C 1
ATOM 570 O O . TRP A 1 71 ? 33.039 -14.574 -43.192 1.00 84.25 71 TRP A O 1
ATOM 580 N N . ASP A 1 72 ? 32.619 -12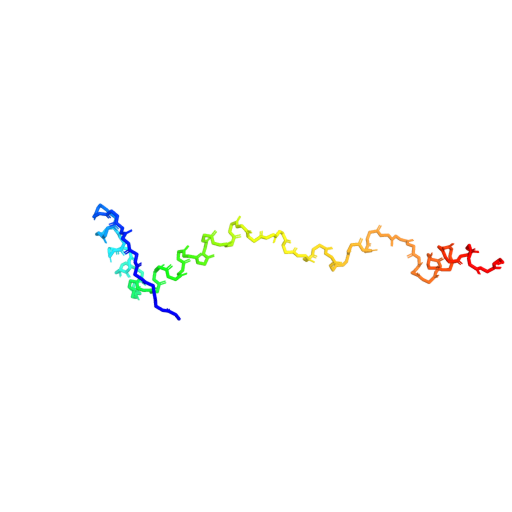.646 -44.262 1.00 69.94 72 ASP A N 1
ATOM 581 C CA . ASP A 1 72 ? 32.752 -13.170 -45.629 1.00 69.94 72 ASP A CA 1
ATOM 582 C C . ASP A 1 72 ? 34.215 -13.144 -46.129 1.00 69.94 72 ASP A C 1
ATOM 584 O O . ASP A 1 72 ? 34.470 -13.021 -47.331 1.00 69.94 72 ASP A O 1
ATOM 588 N N . ARG A 1 73 ? 35.190 -13.232 -45.212 1.00 58.72 73 ARG A N 1
ATOM 589 C CA . ARG A 1 73 ? 36.628 -13.152 -45.505 1.00 58.72 73 ARG A CA 1
ATOM 590 C C . ARG A 1 73 ? 37.393 -14.417 -45.137 1.00 58.72 73 ARG A C 1
ATOM 592 O O . ARG A 1 73 ? 37.116 -14.989 -44.062 1.00 58.72 73 ARG A O 1
#